Protein AF-A0A1T1ZXV3-F1 (afdb_monomer_lite)

Secondary structure (DSSP, 8-state):
--------TTS----SS-GGGEEEHHHHHHTT--HHHHHHH--S-SEEE--TT-TTSPPEEEEEHHHHHHHHTSHHHHHHHHHHHHHHHHHHHHHHHHHHHH-GGG--HHHHHHHHHHHHHHHHHHHHHHHHT--

Foldseek 3Di:
DDPPPDDDPPDQFDWPDDPVQKDFPVNCVVVQDDPVNCCPQVVDAPGWAADPVDNPDGTTGIHGPVSVVVSCPDPVNVVVSVVSVVVVVVVVVVVVVVVCVVDPVNADPVNVVVVVVVVVVVVVVVVVVVVVVPD

pLDDT: mean 82.13, std 16.24, range [34.53, 96.88]

Sequence (135 aa):
MKQRLTYQRGCKHMPKHQFDDLLSRQDLLARGWTDTLIKRHLPDPDDFRDNPHYKSGPPRKFWLITRVAEVETRDEVVDAMAKIAARREARDAKKRANKTYENPDMWTPERIARFESARKALAKWRAERAQGASQ

Structure (mmCIF, N/CA/C/O backbone):
data_AF-A0A1T1ZXV3-F1
#
_entry.id   AF-A0A1T1ZXV3-F1
#
loop_
_atom_site.group_PDB
_atom_site.id
_atom_site.type_symbol
_atom_site.label_atom_id
_atom_site.label_alt_id
_atom_site.label_comp_id
_atom_site.label_asym_id
_atom_site.label_entity_id
_atom_site.label_seq_id
_atom_site.pdbx_PDB_ins_code
_atom_site.Cartn_x
_atom_site.Cartn_y
_atom_site.Cartn_z
_atom_site.occupancy
_atom_site.B_iso_or_equiv
_atom_site.auth_seq_id
_atom_site.auth_comp_id
_atom_site.auth_asym_id
_atom_site.auth_atom_id
_atom_site.pdbx_PDB_model_num
ATOM 1 N N . MET A 1 1 ? 21.677 -15.665 -15.304 1.00 34.53 1 MET A N 1
ATOM 2 C CA . MET A 1 1 ? 22.654 -14.749 -14.671 1.00 34.53 1 MET A CA 1
ATOM 3 C C . MET A 1 1 ? 21.893 -13.559 -14.097 1.00 34.53 1 MET A C 1
ATOM 5 O O . MET A 1 1 ? 21.247 -12.864 -14.866 1.00 34.53 1 MET A O 1
ATOM 9 N N . LYS A 1 2 ? 21.867 -13.357 -12.771 1.00 35.97 2 LYS A N 1
ATOM 10 C CA . L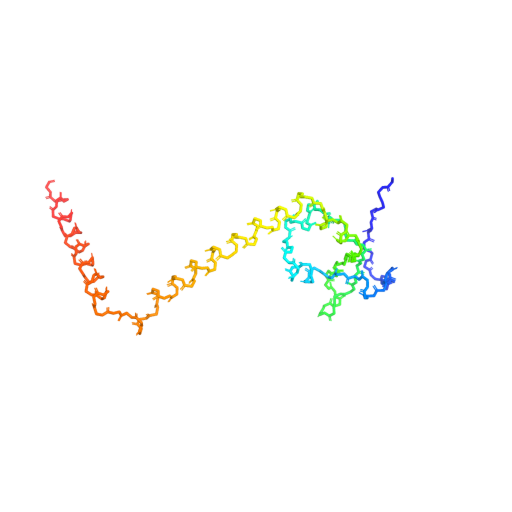YS A 1 2 ? 21.155 -12.220 -12.156 1.00 35.97 2 LYS A CA 1
ATOM 11 C C . LYS A 1 2 ? 22.118 -11.037 -12.060 1.00 35.97 2 LYS A C 1
ATOM 13 O O . LYS A 1 2 ? 23.042 -11.076 -11.251 1.00 35.97 2 LYS A O 1
ATOM 18 N N . GLN A 1 3 ? 21.941 -10.028 -12.912 1.00 36.94 3 GLN A N 1
ATOM 19 C CA . GLN A 1 3 ? 22.730 -8.799 -12.844 1.00 36.94 3 GLN A CA 1
ATOM 20 C C . GLN A 1 3 ? 22.369 -8.059 -11.552 1.00 36.94 3 GLN A C 1
ATOM 22 O O . GLN A 1 3 ? 21.280 -7.512 -11.409 1.00 36.94 3 GLN A O 1
ATOM 27 N N . ARG A 1 4 ? 23.275 -8.085 -10.575 1.00 34.84 4 ARG A N 1
ATOM 28 C CA . ARG A 1 4 ? 23.144 -7.325 -9.334 1.00 34.84 4 ARG A CA 1
ATOM 29 C C . ARG A 1 4 ? 23.484 -5.867 -9.667 1.00 34.84 4 ARG A C 1
ATOM 31 O O . ARG A 1 4 ? 24.659 -5.532 -9.768 1.00 34.84 4 ARG A O 1
ATOM 38 N N . LEU A 1 5 ? 22.477 -5.015 -9.892 1.00 46.97 5 LEU A N 1
ATOM 39 C CA . LEU A 1 5 ? 22.689 -3.578 -10.115 1.00 46.97 5 LEU A CA 1
ATOM 40 C C . LEU A 1 5 ? 23.203 -2.938 -8.814 1.00 46.97 5 LEU A C 1
ATOM 42 O O . LEU A 1 5 ? 22.437 -2.610 -7.910 1.00 46.97 5 LEU A O 1
ATOM 46 N N . THR A 1 6 ? 24.519 -2.799 -8.685 1.00 45.91 6 THR A N 1
ATOM 47 C CA . THR A 1 6 ? 25.145 -2.091 -7.567 1.00 45.91 6 THR A CA 1
ATOM 48 C C . THR A 1 6 ? 25.192 -0.597 -7.875 1.00 45.91 6 THR A C 1
ATOM 50 O O . THR A 1 6 ? 25.913 -0.175 -8.774 1.00 45.91 6 THR A O 1
ATOM 53 N N . TYR A 1 7 ? 24.438 0.207 -7.124 1.00 51.28 7 TYR A N 1
ATOM 54 C CA . TYR A 1 7 ? 24.532 1.669 -7.154 1.00 51.28 7 TYR A CA 1
ATOM 55 C C . TYR A 1 7 ? 25.899 2.113 -6.605 1.00 51.28 7 TYR A C 1
ATOM 57 O O . TYR A 1 7 ? 26.139 2.044 -5.398 1.00 51.28 7 TYR A O 1
ATOM 65 N N . GLN A 1 8 ? 26.810 2.540 -7.485 1.00 49.94 8 GLN A N 1
ATOM 66 C CA . GLN A 1 8 ? 28.086 3.151 -7.105 1.00 49.94 8 GLN A CA 1
ATOM 67 C C . GLN A 1 8 ? 27.884 4.661 -6.901 1.00 49.94 8 GLN A C 1
ATOM 69 O O . GLN A 1 8 ? 27.564 5.394 -7.835 1.00 49.94 8 GLN A O 1
ATOM 74 N N . ARG A 1 9 ? 28.048 5.128 -5.656 1.00 41.31 9 ARG A N 1
ATOM 75 C CA . ARG A 1 9 ? 27.996 6.557 -5.295 1.00 41.31 9 ARG A CA 1
ATOM 76 C C . ARG A 1 9 ? 29.058 7.333 -6.087 1.00 41.31 9 ARG A C 1
ATOM 78 O O . ARG A 1 9 ? 30.236 7.020 -5.970 1.00 41.31 9 ARG A O 1
ATOM 85 N N . GLY A 1 10 ? 28.643 8.365 -6.825 1.00 46.25 10 GLY A N 1
ATOM 86 C CA . GLY A 1 10 ? 29.541 9.310 -7.512 1.00 46.25 10 GLY A CA 1
ATOM 87 C C . GLY A 1 10 ? 29.525 9.245 -9.043 1.00 46.25 10 GLY A C 1
ATOM 88 O O . GLY A 1 10 ? 29.991 10.181 -9.688 1.00 46.25 10 GLY A O 1
ATOM 89 N N . CYS A 1 11 ? 28.941 8.206 -9.641 1.00 41.59 11 CYS A N 1
ATOM 90 C CA . CYS A 1 11 ? 28.726 8.145 -11.086 1.00 41.59 11 CYS A CA 1
ATOM 91 C C . CYS A 1 11 ? 27.399 8.833 -11.428 1.00 41.59 11 CYS A C 1
ATOM 93 O O . CYS A 1 11 ? 26.374 8.498 -10.841 1.00 41.59 11 CYS A O 1
ATOM 95 N N . LYS A 1 12 ? 27.402 9.784 -12.374 1.00 52.16 12 LYS A N 1
ATOM 96 C CA . LYS A 1 12 ? 26.168 10.340 -12.955 1.00 52.16 12 LYS A CA 1
ATOM 97 C C . LYS A 1 12 ? 25.344 9.161 -13.475 1.00 52.16 12 LYS A C 1
ATOM 99 O O . LYS A 1 12 ? 25.751 8.535 -14.452 1.00 52.16 12 LYS A O 1
ATOM 104 N N . HIS A 1 13 ? 24.254 8.804 -12.797 1.00 57.91 13 HIS A N 1
ATOM 105 C CA . HIS A 1 13 ? 23.432 7.682 -13.235 1.00 57.91 13 HIS A CA 1
ATOM 106 C C . HIS A 1 13 ? 22.809 8.045 -14.582 1.00 57.91 13 HIS A C 1
ATOM 108 O O . HIS A 1 13 ? 21.994 8.964 -14.667 1.00 57.91 13 HIS A O 1
ATOM 114 N N . MET A 1 14 ? 23.231 7.358 -15.642 1.00 61.81 14 MET A N 1
ATOM 115 C CA . MET A 1 14 ? 22.634 7.524 -16.960 1.00 61.81 14 MET A CA 1
ATOM 116 C C . MET A 1 14 ? 21.278 6.812 -16.957 1.00 61.81 14 MET A C 1
ATOM 118 O O . MET A 1 14 ? 21.245 5.600 -16.722 1.00 61.81 14 MET A O 1
ATOM 122 N N . PRO A 1 15 ? 20.166 7.533 -17.184 1.00 67.94 15 PRO A N 1
ATOM 123 C CA . PRO A 1 15 ? 18.852 6.912 -17.231 1.00 67.94 15 PRO A CA 1
ATOM 124 C C . PRO A 1 15 ? 18.823 5.889 -18.366 1.00 67.94 15 PRO A C 1
ATOM 126 O O . PRO A 1 15 ? 19.190 6.196 -19.500 1.00 67.94 15 PRO A O 1
ATOM 129 N N . LYS A 1 16 ? 18.408 4.661 -18.049 1.00 72.44 16 LYS A N 1
ATOM 130 C CA . LYS A 1 16 ? 18.337 3.564 -19.030 1.00 72.44 16 LYS A CA 1
ATOM 131 C C . LYS A 1 16 ? 17.080 3.628 -19.894 1.00 72.44 16 LYS A C 1
ATOM 133 O O . LYS A 1 16 ? 17.062 3.087 -20.993 1.00 72.44 16 LYS A O 1
ATOM 138 N N . HIS A 1 17 ? 16.045 4.285 -19.380 1.00 82.38 17 HIS A N 1
ATOM 139 C CA . HIS A 1 17 ? 14.728 4.404 -19.997 1.00 82.38 17 HIS A CA 1
ATOM 140 C C . HIS A 1 17 ? 14.262 5.861 -19.969 1.00 82.38 17 HIS A C 1
ATOM 142 O O . HIS A 1 17 ? 14.707 6.641 -19.116 1.00 82.38 17 HIS A O 1
ATOM 148 N N . GLN A 1 18 ? 13.364 6.234 -20.884 1.00 84.00 18 GLN A N 1
ATOM 149 C CA . GLN A 1 18 ? 12.728 7.553 -20.856 1.00 84.00 18 GLN A CA 1
ATOM 150 C C . GLN A 1 18 ? 11.870 7.689 -19.592 1.00 84.00 18 GLN A C 1
ATOM 152 O O . GLN A 1 18 ? 11.413 6.696 -19.032 1.00 84.00 18 GLN A O 1
ATOM 157 N N . PHE A 1 19 ? 11.709 8.912 -19.076 1.00 80.06 19 PHE A N 1
ATOM 158 C CA . PHE A 1 19 ? 10.950 9.110 -17.830 1.00 80.06 19 PHE A CA 1
ATOM 159 C C . PHE A 1 19 ? 9.468 8.761 -17.997 1.00 80.06 19 PHE A C 1
ATOM 161 O O . PHE A 1 19 ? 8.874 8.225 -17.069 1.00 80.06 19 PHE A O 1
ATOM 168 N N . ASP A 1 20 ? 8.921 8.998 -19.188 1.00 88.56 20 ASP A N 1
ATOM 169 C CA . ASP A 1 20 ? 7.511 8.758 -19.503 1.00 88.56 20 ASP A CA 1
ATOM 170 C C . ASP A 1 20 ? 7.144 7.266 -19.492 1.00 88.56 20 ASP A C 1
ATOM 172 O O . ASP A 1 20 ? 5.982 6.925 -19.303 1.00 88.56 20 ASP A O 1
ATOM 176 N N . ASP A 1 21 ? 8.138 6.379 -19.605 1.00 92.62 21 ASP A N 1
ATOM 177 C CA . ASP A 1 21 ? 7.962 4.923 -19.556 1.00 92.62 21 ASP A CA 1
ATOM 178 C C . ASP A 1 21 ? 8.098 4.349 -18.137 1.00 92.62 21 ASP A C 1
ATOM 180 O O . ASP A 1 21 ? 8.016 3.132 -17.938 1.00 92.62 21 ASP A O 1
ATOM 184 N N . LEU A 1 22 ? 8.348 5.199 -17.137 1.00 93.19 22 LEU A N 1
ATOM 185 C CA . LEU A 1 22 ? 8.689 4.791 -15.781 1.00 93.19 22 LEU A CA 1
ATOM 186 C C . LEU A 1 22 ? 7.647 5.260 -14.765 1.00 93.19 22 LEU A C 1
ATOM 188 O O . LEU A 1 22 ? 7.244 6.416 -14.722 1.00 93.19 22 LEU A O 1
ATOM 192 N N . LEU A 1 23 ? 7.296 4.362 -13.852 1.00 95.25 23 LEU A N 1
ATOM 193 C CA . LEU A 1 23 ? 6.508 4.655 -12.664 1.00 95.25 23 LEU A CA 1
ATOM 194 C C . LEU A 1 23 ? 7.429 4.749 -11.460 1.00 95.25 23 LEU A C 1
ATOM 196 O O . LEU A 1 23 ? 8.228 3.849 -11.182 1.00 95.25 23 LEU A O 1
ATOM 200 N N . SER A 1 24 ? 7.295 5.832 -10.705 1.00 94.19 24 SER A N 1
ATOM 201 C CA . SER A 1 24 ? 7.889 5.928 -9.382 1.00 94.19 24 SER A CA 1
ATOM 202 C C . SER A 1 24 ? 7.097 5.090 -8.378 1.00 94.19 24 SER A C 1
ATOM 204 O O . SER A 1 24 ? 5.957 4.675 -8.604 1.00 94.19 24 SER A O 1
ATOM 206 N N . ARG A 1 25 ? 7.667 4.902 -7.183 1.00 94.50 25 ARG A N 1
ATOM 207 C CA . ARG A 1 25 ? 6.929 4.278 -6.077 1.00 94.50 25 ARG A CA 1
ATOM 208 C C . ARG A 1 25 ? 5.624 5.021 -5.764 1.00 94.50 25 ARG A C 1
ATOM 210 O O . ARG A 1 25 ? 4.653 4.374 -5.395 1.00 94.50 25 ARG A O 1
ATOM 217 N N . GLN A 1 26 ? 5.600 6.352 -5.859 1.00 93.62 26 GLN A N 1
ATOM 218 C CA . GLN A 1 26 ? 4.387 7.126 -5.573 1.00 93.62 26 GLN A CA 1
ATOM 219 C C . GLN A 1 26 ? 3.296 6.858 -6.612 1.00 93.62 26 GLN A C 1
ATOM 221 O O . GLN A 1 26 ? 2.143 6.676 -6.227 1.00 93.62 26 GLN A O 1
ATOM 226 N N . ASP A 1 27 ? 3.670 6.716 -7.883 1.00 95.44 27 ASP A N 1
ATOM 227 C CA . ASP A 1 27 ? 2.726 6.401 -8.961 1.00 95.44 27 ASP A CA 1
ATOM 228 C C . ASP A 1 27 ? 2.123 5.003 -8.779 1.00 95.44 27 ASP A C 1
ATOM 230 O O . ASP A 1 27 ? 0.913 4.821 -8.903 1.00 95.44 27 ASP A O 1
ATOM 234 N N . LEU A 1 28 ? 2.937 4.019 -8.375 1.00 96.81 28 LEU A N 1
ATOM 235 C CA . LEU A 1 28 ? 2.443 2.684 -8.019 1.00 96.81 28 LEU A CA 1
ATOM 236 C C . LEU A 1 28 ? 1.440 2.743 -6.859 1.00 96.81 28 LEU A C 1
ATOM 238 O O . LEU A 1 28 ? 0.368 2.141 -6.926 1.00 96.81 28 LEU A O 1
ATOM 242 N N . LEU A 1 29 ? 1.753 3.491 -5.795 1.00 95.38 29 LEU A N 1
ATOM 243 C CA . LEU A 1 29 ? 0.838 3.650 -4.660 1.00 95.38 29 LEU A CA 1
ATOM 244 C C . LEU A 1 29 ? -0.490 4.303 -5.072 1.00 95.38 29 LEU A C 1
ATOM 246 O O . LEU A 1 29 ? -1.539 3.891 -4.571 1.00 95.38 29 LEU A O 1
ATOM 250 N N . ALA A 1 30 ? -0.455 5.282 -5.982 1.00 94.25 30 ALA A N 1
ATOM 251 C CA . ALA A 1 30 ? -1.650 5.921 -6.531 1.00 94.25 30 ALA A CA 1
ATOM 252 C C . ALA A 1 30 ? -2.515 4.932 -7.332 1.00 94.25 30 ALA A C 1
ATOM 254 O O . ALA A 1 30 ? -3.739 4.982 -7.248 1.00 94.25 30 ALA A O 1
ATOM 255 N N . ARG A 1 31 ? -1.889 3.965 -8.012 1.00 93.88 31 ARG A N 1
ATOM 256 C CA . ARG A 1 31 ? -2.562 2.845 -8.697 1.00 93.88 31 ARG A CA 1
ATOM 257 C C . ARG A 1 31 ? -3.083 1.749 -7.757 1.00 93.88 31 ARG A C 1
ATOM 259 O O . ARG A 1 31 ? -3.595 0.736 -8.212 1.00 93.88 31 ARG A O 1
ATOM 266 N N . GLY A 1 32 ? -2.962 1.918 -6.441 1.00 93.12 32 GLY A N 1
ATOM 267 C CA . GLY A 1 32 ? -3.463 0.956 -5.456 1.00 93.12 32 GLY A CA 1
ATOM 268 C C . GLY A 1 32 ? -2.454 -0.115 -5.042 1.00 93.12 32 GLY A C 1
ATOM 269 O O . GLY A 1 32 ? -2.779 -0.964 -4.205 1.00 93.12 32 GLY A O 1
ATOM 270 N N . TRP A 1 33 ? -1.214 -0.052 -5.534 1.00 96.38 33 TRP A N 1
ATOM 271 C CA . TRP A 1 33 ? -0.153 -0.912 -5.028 1.00 96.38 33 TRP A CA 1
ATOM 272 C C . TRP A 1 33 ? 0.136 -0.631 -3.549 1.00 96.38 33 TRP A C 1
ATOM 274 O O . TRP A 1 33 ? -0.122 0.443 -2.999 1.00 96.38 33 TRP A O 1
ATOM 284 N N . THR A 1 34 ? 0.707 -1.628 -2.880 1.00 96.00 34 THR A N 1
ATOM 285 C CA . THR A 1 34 ? 1.233 -1.497 -1.516 1.00 96.00 34 THR A CA 1
ATOM 286 C C . THR A 1 34 ? 2.691 -1.907 -1.489 1.00 96.00 34 THR A C 1
ATOM 288 O O . THR A 1 34 ? 3.126 -2.679 -2.338 1.00 96.00 34 THR A O 1
ATOM 291 N N . ASP A 1 35 ? 3.443 -1.465 -0.481 1.00 94.81 35 ASP A N 1
ATOM 292 C CA . ASP A 1 35 ? 4.849 -1.862 -0.334 1.00 94.81 35 ASP A CA 1
ATOM 293 C C . ASP A 1 35 ? 5.046 -3.374 -0.326 1.00 94.81 35 ASP A C 1
ATOM 295 O O . ASP A 1 35 ? 6.023 -3.878 -0.872 1.00 94.81 35 ASP A O 1
ATOM 299 N N . THR A 1 36 ? 4.113 -4.103 0.282 1.00 95.62 36 THR A N 1
ATOM 300 C CA . THR A 1 36 ? 4.158 -5.563 0.326 1.00 95.62 36 THR A CA 1
ATOM 301 C C . THR A 1 36 ? 3.940 -6.175 -1.057 1.00 95.62 36 THR A C 1
ATOM 303 O O . THR A 1 36 ? 4.656 -7.107 -1.412 1.00 95.62 36 THR A O 1
ATOM 306 N N . LEU A 1 37 ? 3.014 -5.632 -1.858 1.00 95.94 37 LEU A N 1
ATOM 307 C CA . LEU A 1 37 ? 2.814 -6.074 -3.242 1.00 95.94 37 LEU A CA 1
ATOM 308 C C . LEU A 1 37 ? 4.014 -5.733 -4.124 1.00 95.94 37 LEU A C 1
ATOM 310 O O . LEU A 1 37 ? 4.482 -6.599 -4.857 1.00 95.94 37 LEU A O 1
ATOM 314 N N . ILE A 1 38 ? 4.564 -4.523 -3.994 1.00 96.31 38 ILE A N 1
ATOM 315 C CA . ILE A 1 38 ? 5.755 -4.103 -4.741 1.00 96.31 38 ILE A CA 1
ATOM 316 C C . ILE A 1 38 ? 6.923 -5.036 -4.409 1.00 96.31 38 ILE A C 1
ATOM 318 O O . ILE A 1 38 ? 7.535 -5.595 -5.307 1.00 96.31 38 ILE A O 1
ATOM 322 N N . LYS A 1 39 ? 7.197 -5.298 -3.126 1.00 95.31 39 LYS A N 1
ATOM 323 C CA . LYS A 1 39 ? 8.282 -6.209 -2.721 1.00 95.31 39 LYS A CA 1
ATOM 324 C C . LYS A 1 39 ? 8.095 -7.640 -3.227 1.00 95.31 39 LYS A C 1
ATOM 326 O O . LYS A 1 39 ? 9.087 -8.327 -3.442 1.00 95.31 39 LYS A O 1
ATOM 331 N N . ARG A 1 40 ? 6.851 -8.102 -3.366 1.00 95.88 40 ARG A N 1
ATOM 332 C CA . ARG A 1 40 ? 6.537 -9.476 -3.770 1.00 95.88 40 ARG A CA 1
ATOM 333 C C . ARG A 1 40 ? 6.573 -9.661 -5.286 1.00 95.88 40 ARG A C 1
ATOM 335 O O . ARG A 1 40 ? 7.195 -10.609 -5.747 1.00 95.88 40 ARG A O 1
ATOM 342 N N . HIS A 1 41 ? 5.920 -8.777 -6.037 1.00 95.12 41 HIS A N 1
ATOM 343 C CA . HIS A 1 41 ? 5.720 -8.948 -7.481 1.00 95.12 41 HIS A CA 1
ATOM 344 C C . HIS A 1 41 ? 6.633 -8.047 -8.334 1.00 95.12 41 HIS A C 1
ATOM 346 O O . HIS A 1 41 ? 6.861 -8.340 -9.505 1.00 95.12 41 HIS A O 1
ATOM 352 N N . LEU A 1 42 ? 7.218 -6.995 -7.750 1.00 95.19 42 LEU A N 1
ATOM 353 C CA . LEU A 1 42 ? 8.142 -6.053 -8.399 1.00 95.19 42 LEU A CA 1
ATOM 354 C C . LEU A 1 42 ? 9.426 -5.824 -7.558 1.00 95.19 42 LEU A C 1
ATOM 356 O O . LEU A 1 42 ? 9.776 -4.674 -7.266 1.00 95.19 42 LEU A O 1
ATOM 360 N N . PRO A 1 43 ? 10.137 -6.892 -7.130 1.00 92.75 43 PRO A N 1
ATOM 361 C C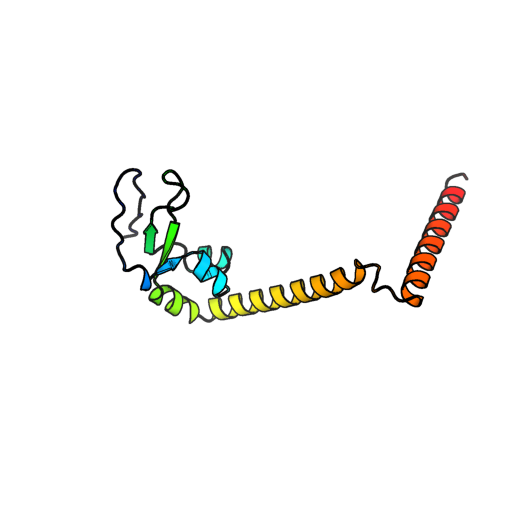A . PRO A 1 43 ? 11.240 -6.777 -6.168 1.00 92.75 43 PRO A CA 1
ATOM 362 C C . PRO A 1 43 ? 12.408 -5.933 -6.691 1.00 92.75 43 PRO A C 1
ATOM 364 O O . PRO A 1 43 ? 12.986 -5.137 -5.946 1.00 92.75 43 PRO A O 1
ATOM 367 N N . ASP A 1 44 ? 12.717 -6.089 -7.978 1.00 91.88 44 ASP A N 1
ATOM 368 C CA . ASP A 1 44 ? 13.818 -5.406 -8.643 1.00 91.88 44 ASP A CA 1
ATOM 369 C C . ASP A 1 44 ? 13.287 -4.211 -9.444 1.00 91.88 44 ASP A C 1
ATOM 371 O O . ASP A 1 44 ? 12.454 -4.423 -10.331 1.00 91.88 44 ASP A O 1
ATOM 375 N N . PRO A 1 45 ? 13.731 -2.977 -9.152 1.00 92.44 45 PRO A N 1
ATOM 376 C CA . PRO A 1 45 ? 13.424 -1.814 -9.977 1.00 92.44 45 PRO A CA 1
ATOM 377 C C . PRO A 1 45 ? 14.217 -1.846 -11.289 1.00 92.44 45 PRO A C 1
ATOM 379 O O . PRO A 1 45 ? 15.337 -2.357 -11.338 1.00 92.44 45 PRO A O 1
ATOM 382 N N . ASP A 1 46 ? 13.634 -1.269 -12.334 1.00 91.94 46 ASP A N 1
ATOM 383 C CA . ASP A 1 46 ? 14.218 -1.225 -13.679 1.00 91.94 46 ASP A CA 1
ATOM 384 C C . ASP A 1 46 ? 15.187 -0.040 -13.837 1.00 91.94 46 ASP A C 1
ATOM 386 O O . ASP A 1 46 ? 16.179 -0.127 -14.564 1.00 91.94 46 ASP A O 1
ATOM 390 N N . ASP A 1 47 ? 14.947 1.050 -13.098 1.00 88.94 47 ASP A N 1
ATOM 391 C CA . ASP A 1 47 ? 15.814 2.225 -13.101 1.00 88.94 47 ASP A CA 1
ATOM 392 C C . ASP A 1 47 ? 15.959 2.846 -11.701 1.00 88.94 47 ASP A C 1
ATOM 394 O O . ASP A 1 47 ? 15.091 2.729 -10.827 1.00 88.94 47 ASP A O 1
ATOM 398 N N . PHE A 1 48 ? 17.082 3.528 -11.489 1.00 88.12 48 PHE A N 1
ATOM 399 C CA . PHE A 1 48 ? 17.364 4.305 -10.286 1.00 88.12 48 PHE A CA 1
ATOM 400 C C . PHE A 1 48 ? 17.655 5.738 -10.699 1.00 88.12 48 PHE A C 1
ATOM 402 O O . PHE A 1 48 ? 18.403 5.951 -11.631 1.00 88.12 48 PHE A O 1
ATOM 409 N N . ARG A 1 49 ? 17.116 6.750 -10.025 1.00 85.12 49 ARG A N 1
ATOM 410 C CA . ARG A 1 49 ? 17.496 8.143 -10.321 1.00 85.12 49 ARG A CA 1
ATOM 411 C C . ARG A 1 49 ? 17.794 8.913 -9.057 1.00 85.12 49 ARG A C 1
ATOM 413 O O . ARG A 1 49 ? 17.307 8.560 -7.982 1.00 85.12 49 ARG A O 1
ATOM 420 N N . ASP A 1 50 ? 18.556 9.987 -9.201 1.00 84.06 50 ASP A N 1
ATOM 421 C CA . ASP A 1 50 ? 18.895 10.855 -8.083 1.00 84.06 50 ASP A CA 1
ATOM 422 C C . ASP A 1 50 ? 17.637 11.381 -7.381 1.00 84.06 50 ASP A C 1
ATOM 424 O O . ASP A 1 50 ? 16.568 11.591 -7.976 1.00 84.06 50 ASP A O 1
ATOM 428 N N . ASN A 1 51 ? 17.761 11.554 -6.068 1.00 83.56 51 ASN A N 1
ATOM 429 C CA . ASN A 1 51 ? 16.701 12.123 -5.260 1.00 83.56 51 ASN A CA 1
ATOM 430 C C . ASN A 1 51 ? 16.740 13.658 -5.379 1.00 83.56 51 ASN A C 1
ATOM 432 O O . ASN A 1 51 ? 17.718 14.263 -4.938 1.00 83.56 51 ASN A O 1
ATOM 436 N N . PRO A 1 52 ? 15.692 14.308 -5.922 1.00 80.56 52 PRO A N 1
ATOM 437 C CA . PRO A 1 52 ? 15.690 15.752 -6.152 1.00 80.56 52 PRO A CA 1
ATOM 438 C C . PRO A 1 52 ? 15.740 16.567 -4.857 1.00 80.56 52 PRO A C 1
ATOM 440 O O . PRO A 1 52 ? 16.191 17.706 -4.876 1.00 80.56 52 PRO A O 1
ATOM 443 N N . HIS A 1 53 ? 15.298 15.997 -3.731 1.00 80.19 53 HIS A N 1
ATOM 444 C CA . HIS A 1 53 ? 15.282 16.700 -2.448 1.00 80.19 53 HIS A CA 1
ATOM 445 C C . HIS A 1 53 ? 16.619 16.617 -1.706 1.00 80.19 53 HIS A C 1
ATOM 447 O O . HIS A 1 53 ? 16.951 17.514 -0.939 1.00 80.19 53 HIS A O 1
ATOM 453 N N . TYR A 1 54 ? 17.395 15.551 -1.928 1.00 83.38 54 TYR A N 1
ATOM 454 C CA . TYR A 1 54 ? 18.630 15.297 -1.191 1.00 83.38 54 TYR A CA 1
ATOM 455 C C . TYR A 1 54 ? 19.682 14.683 -2.108 1.00 83.38 54 TYR A C 1
ATOM 457 O O . TYR A 1 54 ? 19.622 13.496 -2.424 1.00 83.38 54 TYR A O 1
ATOM 465 N N . LYS A 1 55 ? 20.702 15.471 -2.460 1.00 76.00 55 LYS A N 1
ATOM 466 C CA . LYS A 1 55 ? 21.807 15.033 -3.329 1.00 76.00 55 LYS A CA 1
ATOM 467 C C . LYS A 1 55 ? 22.602 13.847 -2.757 1.00 76.00 55 LYS A C 1
ATOM 469 O O . LYS A 1 55 ? 23.136 13.046 -3.512 1.00 76.00 55 LYS A O 1
ATOM 474 N N . SER A 1 56 ? 22.675 13.725 -1.431 1.00 82.31 56 SER A N 1
ATOM 475 C CA . SER A 1 56 ? 23.311 12.604 -0.718 1.00 82.31 56 SER A CA 1
ATOM 476 C C . SER A 1 56 ? 22.325 11.516 -0.273 1.00 82.31 56 SER A C 1
ATOM 478 O O . SER A 1 56 ? 22.731 10.536 0.353 1.00 82.31 56 SER A O 1
ATOM 480 N N . GLY A 1 57 ? 21.032 11.685 -0.565 1.00 79.75 57 GLY A N 1
ATOM 481 C CA . GLY A 1 57 ? 19.996 10.729 -0.201 1.00 79.75 57 GLY A CA 1
ATOM 482 C C . GLY A 1 57 ? 20.062 9.441 -1.029 1.00 79.75 57 GLY A C 1
ATOM 483 O O . GLY A 1 57 ? 20.739 9.383 -2.058 1.00 79.75 57 GLY A O 1
ATOM 484 N N . PRO A 1 58 ? 19.343 8.386 -0.606 1.00 83.69 58 PRO A N 1
ATOM 485 C CA . PRO A 1 58 ? 19.227 7.177 -1.407 1.00 83.69 58 PRO A CA 1
ATOM 486 C C . PRO A 1 58 ? 18.533 7.488 -2.746 1.00 83.69 58 PRO A C 1
ATOM 488 O O . PRO A 1 58 ? 17.577 8.274 -2.765 1.00 83.69 58 PRO A O 1
ATOM 491 N N . PRO A 1 59 ? 18.973 6.867 -3.855 1.00 86.06 59 PRO A N 1
ATOM 492 C CA . PRO A 1 59 ? 18.354 7.060 -5.159 1.00 86.06 59 PRO A CA 1
ATOM 493 C C . PRO A 1 59 ? 16.909 6.552 -5.155 1.00 86.06 59 PRO A C 1
ATOM 495 O O . PRO A 1 59 ? 16.560 5.572 -4.484 1.00 86.06 59 PRO A O 1
ATOM 498 N N . ARG A 1 60 ? 16.054 7.220 -5.926 1.00 89.62 60 ARG A N 1
ATOM 499 C CA . ARG A 1 60 ? 14.666 6.813 -6.141 1.00 89.62 60 ARG A CA 1
ATOM 500 C C . ARG A 1 60 ? 14.607 5.627 -7.091 1.00 89.62 60 ARG A C 1
ATOM 502 O O . ARG A 1 60 ? 15.363 5.562 -8.052 1.00 89.62 60 ARG A O 1
ATOM 509 N N . LYS A 1 61 ? 13.680 4.717 -6.808 1.00 92.00 61 LYS A N 1
ATOM 510 C CA . LYS A 1 61 ? 13.418 3.504 -7.585 1.00 92.00 61 LYS A CA 1
ATOM 511 C C . LYS A 1 61 ? 12.296 3.751 -8.586 1.00 92.00 61 LYS A C 1
ATOM 513 O O . LYS A 1 61 ? 11.298 4.377 -8.216 1.00 92.00 61 LYS A O 1
ATOM 518 N N . PHE A 1 62 ? 12.460 3.216 -9.788 1.00 94.00 62 PHE A N 1
ATOM 519 C CA . PHE A 1 62 ? 11.487 3.283 -10.868 1.00 94.00 62 PHE A CA 1
ATOM 520 C C . PHE A 1 62 ? 11.255 1.904 -11.484 1.00 94.00 62 PHE A C 1
ATOM 522 O O . PHE A 1 62 ? 12.158 1.065 -11.508 1.00 94.00 62 PHE A O 1
ATOM 529 N N . TRP A 1 63 ? 10.041 1.692 -11.981 1.00 95.75 63 TRP A N 1
ATOM 530 C CA . TRP A 1 63 ? 9.607 0.465 -12.643 1.00 95.75 63 TRP A CA 1
ATOM 531 C C . TRP A 1 63 ? 9.009 0.797 -14.004 1.00 95.75 63 TRP A C 1
ATOM 533 O O . TRP A 1 63 ? 8.327 1.810 -14.134 1.00 95.75 63 TRP A O 1
ATOM 543 N N . LEU A 1 64 ? 9.239 -0.043 -15.007 1.00 95.56 64 LEU A N 1
ATOM 544 C CA . LEU A 1 64 ? 8.677 0.156 -16.343 1.00 95.56 64 LEU A CA 1
ATOM 545 C C . LEU A 1 64 ? 7.157 -0.005 -16.337 1.00 95.56 64 LEU A C 1
ATOM 547 O O . LEU A 1 64 ? 6.633 -0.976 -15.787 1.00 95.56 64 LEU A O 1
ATOM 551 N N . ILE A 1 65 ? 6.452 0.908 -17.008 1.00 95.94 65 ILE A N 1
ATOM 552 C CA . ILE A 1 65 ? 4.991 0.854 -17.157 1.00 95.94 65 ILE A CA 1
ATOM 553 C C . ILE A 1 65 ? 4.559 -0.478 -17.773 1.00 95.94 65 ILE A C 1
ATOM 555 O O . ILE A 1 65 ? 3.619 -1.096 -17.280 1.00 95.94 65 ILE A O 1
ATOM 559 N N . THR A 1 66 ? 5.260 -0.937 -18.811 1.00 95.00 66 THR A N 1
ATOM 560 C CA . THR A 1 66 ? 4.957 -2.191 -19.517 1.00 95.00 66 THR A CA 1
ATOM 561 C C . THR A 1 66 ? 5.037 -3.396 -18.585 1.00 95.00 66 THR A C 1
ATOM 563 O O . THR A 1 66 ? 4.080 -4.156 -18.469 1.00 95.00 66 THR A O 1
ATOM 566 N N . ARG A 1 67 ? 6.133 -3.515 -17.829 1.00 95.31 67 ARG A N 1
ATOM 567 C CA . ARG A 1 67 ? 6.324 -4.581 -16.839 1.00 95.31 67 ARG A CA 1
ATOM 568 C C . ARG A 1 67 ? 5.266 -4.536 -15.740 1.00 95.31 67 ARG A C 1
ATOM 570 O O . ARG A 1 67 ? 4.788 -5.578 -15.303 1.00 95.31 67 ARG A O 1
ATOM 577 N N . VAL A 1 68 ? 4.919 -3.344 -15.259 1.00 96.44 68 VAL A N 1
ATOM 578 C CA . VAL A 1 68 ? 3.871 -3.188 -14.242 1.00 96.44 68 VAL A CA 1
ATOM 579 C C . VAL A 1 68 ? 2.529 -3.654 -14.802 1.00 96.44 68 VAL A C 1
ATOM 581 O O . VAL A 1 68 ? 1.861 -4.440 -14.138 1.00 96.44 68 VAL A O 1
ATOM 584 N N . ALA A 1 69 ? 2.183 -3.267 -16.031 1.00 95.62 69 ALA A N 1
ATOM 585 C CA . ALA A 1 69 ? 0.949 -3.688 -16.689 1.00 95.62 69 ALA A CA 1
ATOM 586 C C . ALA A 1 69 ? 0.865 -5.218 -16.852 1.00 95.62 69 ALA A C 1
ATOM 588 O O . ALA A 1 69 ? -0.153 -5.811 -16.514 1.00 95.62 69 ALA A O 1
ATOM 589 N N . GLU A 1 70 ? 1.947 -5.881 -17.270 1.00 96.25 70 GLU A N 1
ATOM 590 C CA . GLU A 1 70 ? 2.012 -7.353 -17.360 1.00 96.25 70 GLU A CA 1
ATOM 591 C C . GLU A 1 70 ? 1.829 -8.058 -16.007 1.00 96.25 70 GLU A C 1
ATOM 593 O O . GLU A 1 70 ? 1.365 -9.197 -15.923 1.00 96.25 70 GLU A O 1
ATOM 598 N N . VAL A 1 71 ? 2.258 -7.419 -14.920 1.00 96.62 71 VAL A N 1
ATOM 599 C CA . VAL A 1 71 ? 2.082 -7.966 -13.574 1.00 96.62 71 VAL A CA 1
ATOM 600 C C . VAL A 1 71 ? 0.662 -7.710 -13.069 1.00 96.62 71 VAL A C 1
ATOM 602 O O . VAL A 1 71 ? 0.098 -8.574 -12.401 1.00 96.62 71 VAL A O 1
ATOM 605 N N . GLU A 1 72 ? 0.066 -6.569 -13.415 1.00 95.50 72 GLU A N 1
ATOM 606 C CA . GLU A 1 72 ? -1.322 -6.228 -13.084 1.00 95.50 72 GLU A CA 1
ATOM 607 C C . GLU A 1 72 ? -2.337 -7.163 -13.753 1.00 95.50 72 GLU A C 1
ATOM 609 O O . GLU A 1 72 ? -3.414 -7.353 -13.202 1.00 95.50 72 GLU A O 1
ATOM 614 N N . THR A 1 73 ? -2.003 -7.811 -14.875 1.00 95.62 73 THR A N 1
ATOM 615 C CA . THR A 1 73 ? -2.886 -8.808 -15.508 1.00 95.62 73 THR A CA 1
ATOM 616 C C . THR A 1 73 ? -2.880 -10.173 -14.818 1.00 95.62 73 THR A C 1
ATOM 618 O O . THR A 1 73 ? -3.616 -11.063 -15.232 1.00 95.62 73 THR A O 1
ATOM 621 N N . ARG A 1 74 ? -2.037 -10.393 -13.803 1.00 96.88 74 ARG A N 1
ATOM 622 C CA . ARG A 1 74 ? -1.978 -11.679 -13.095 1.00 96.88 74 ARG A CA 1
ATOM 623 C C . ARG A 1 74 ? -3.090 -11.756 -12.058 1.00 96.88 74 ARG A C 1
ATOM 625 O O . ARG A 1 74 ? -3.157 -10.901 -11.174 1.00 96.88 74 ARG A O 1
ATOM 632 N N . ASP A 1 75 ? -3.870 -12.833 -12.090 1.00 95.75 75 ASP A N 1
ATOM 633 C CA . ASP A 1 75 ? -5.006 -13.051 -11.181 1.00 95.75 75 ASP A CA 1
ATOM 634 C C . ASP A 1 75 ? -4.633 -12.863 -9.703 1.00 95.75 75 ASP A C 1
ATOM 636 O O . ASP A 1 75 ? -5.340 -12.200 -8.947 1.00 95.75 75 ASP A O 1
ATOM 640 N N . GLU A 1 76 ? -3.462 -13.362 -9.294 1.00 96.00 76 GLU A N 1
ATOM 641 C CA . GLU A 1 76 ? -2.954 -13.225 -7.923 1.00 96.00 76 GLU A CA 1
ATOM 642 C C . GLU A 1 76 ? -2.800 -11.760 -7.471 1.00 96.00 76 GLU A C 1
ATOM 644 O O . GLU A 1 76 ? -3.013 -11.439 -6.297 1.00 96.00 76 GLU A O 1
ATOM 649 N N . VAL A 1 77 ? -2.431 -10.868 -8.395 1.00 95.38 77 VAL A N 1
ATOM 650 C CA . VAL A 1 77 ? -2.215 -9.441 -8.140 1.00 95.38 77 VAL A CA 1
ATOM 651 C C . VAL A 1 77 ? -3.552 -8.718 -8.137 1.00 95.38 77 VAL A C 1
ATOM 653 O O . VAL A 1 77 ? -3.823 -7.973 -7.193 1.00 95.38 77 VAL A O 1
ATOM 656 N N . VAL A 1 78 ? -4.407 -8.998 -9.124 1.00 95.62 78 VAL A N 1
ATOM 657 C CA . VAL A 1 78 ? -5.772 -8.456 -9.217 1.00 95.62 78 VAL A CA 1
ATOM 658 C C . VAL A 1 78 ? -6.551 -8.752 -7.935 1.00 95.62 78 VAL A C 1
ATOM 660 O O . VAL A 1 78 ? -7.044 -7.833 -7.272 1.00 95.62 78 VAL A O 1
ATOM 663 N N . ASP A 1 79 ? -6.573 -10.016 -7.510 1.00 96.31 79 ASP A N 1
ATOM 664 C CA . ASP A 1 79 ? -7.251 -10.454 -6.292 1.00 96.31 79 ASP A CA 1
ATOM 665 C C . ASP A 1 79 ? -6.693 -9.779 -5.040 1.00 96.31 79 ASP A C 1
ATOM 667 O O . ASP A 1 79 ? -7.434 -9.386 -4.129 1.00 96.31 79 ASP A O 1
ATOM 671 N N . ALA A 1 80 ? -5.367 -9.667 -4.950 1.00 96.00 80 ALA A N 1
ATOM 672 C CA . ALA A 1 80 ? -4.728 -9.049 -3.801 1.00 96.00 80 ALA A CA 1
ATOM 673 C C . ALA A 1 80 ? -5.040 -7.549 -3.725 1.00 96.00 80 ALA A C 1
ATOM 675 O O . ALA A 1 80 ? -5.335 -7.043 -2.635 1.00 96.00 80 ALA A O 1
ATOM 676 N N . MET A 1 81 ? -5.026 -6.848 -4.860 1.00 95.38 81 MET A N 1
ATOM 677 C CA . MET A 1 81 ? -5.388 -5.435 -4.951 1.00 95.38 81 MET A CA 1
ATOM 678 C C . MET A 1 81 ? -6.857 -5.215 -4.579 1.00 95.38 81 MET A C 1
ATOM 680 O O . MET A 1 81 ? -7.137 -4.372 -3.721 1.00 95.38 81 MET A O 1
ATOM 684 N N . ALA A 1 82 ? -7.778 -6.030 -5.101 1.00 95.25 82 ALA A N 1
ATOM 685 C CA . ALA A 1 82 ? -9.201 -5.965 -4.762 1.00 95.25 82 ALA A CA 1
ATOM 686 C C . ALA A 1 82 ? -9.450 -6.177 -3.256 1.00 95.25 82 ALA A C 1
ATOM 688 O O . ALA A 1 82 ? -10.141 -5.387 -2.605 1.00 95.25 82 ALA A O 1
ATOM 689 N N . LYS A 1 83 ? -8.809 -7.188 -2.651 1.00 95.38 83 LYS A N 1
ATOM 690 C CA . LYS A 1 83 ? -8.896 -7.452 -1.201 1.00 95.38 83 LYS A CA 1
ATOM 691 C C . LYS A 1 83 ? -8.375 -6.282 -0.367 1.00 95.38 83 LYS A C 1
ATOM 693 O O . LYS A 1 83 ? -8.927 -5.979 0.692 1.00 95.38 83 LYS A O 1
ATOM 698 N N . ILE A 1 84 ? -7.292 -5.635 -0.794 1.00 94.50 84 ILE A N 1
ATOM 699 C CA . ILE A 1 84 ? -6.736 -4.470 -0.094 1.00 94.50 84 ILE A CA 1
ATOM 700 C C . ILE A 1 84 ? -7.672 -3.267 -0.222 1.00 94.50 84 ILE A C 1
ATOM 702 O O . ILE A 1 84 ? -7.913 -2.600 0.786 1.00 94.50 84 ILE A O 1
ATOM 706 N N . ALA A 1 85 ? -8.219 -3.010 -1.411 1.00 93.81 85 ALA A N 1
ATOM 707 C CA . ALA A 1 85 ? -9.174 -1.930 -1.643 1.00 93.81 85 ALA A CA 1
ATOM 708 C C . ALA A 1 85 ? -10.415 -2.081 -0.748 1.00 93.81 85 ALA A C 1
ATOM 710 O O . ALA A 1 85 ? -10.735 -1.169 0.014 1.00 93.81 85 ALA A O 1
ATOM 711 N N . ALA A 1 86 ? -11.020 -3.273 -0.711 1.00 94.62 86 ALA A N 1
ATOM 712 C CA . ALA A 1 86 ? -12.170 -3.559 0.149 1.00 94.62 86 ALA A CA 1
ATOM 713 C C . ALA A 1 86 ? -11.871 -3.319 1.643 1.00 94.62 86 ALA A C 1
ATOM 715 O O . ALA A 1 86 ? -12.675 -2.735 2.372 1.00 94.62 86 ALA A O 1
ATOM 716 N N . ARG A 1 87 ? -10.681 -3.718 2.116 1.00 93.69 87 ARG A N 1
ATOM 717 C CA . ARG A 1 87 ? -10.254 -3.465 3.504 1.00 93.69 87 ARG A CA 1
ATOM 718 C C . ARG A 1 87 ? -10.068 -1.979 3.802 1.00 93.69 87 ARG A C 1
ATOM 720 O O . ARG A 1 87 ? -10.359 -1.556 4.922 1.00 93.69 87 ARG A O 1
ATOM 727 N N . ARG A 1 88 ? -9.558 -1.198 2.843 1.00 91.69 88 ARG A N 1
ATOM 728 C CA . ARG A 1 88 ? -9.395 0.256 2.994 1.00 91.69 88 ARG A CA 1
ATOM 729 C C . ARG A 1 88 ? -10.753 0.933 3.130 1.00 91.69 88 ARG A C 1
ATOM 731 O O . ARG A 1 88 ? -10.944 1.637 4.114 1.00 91.69 88 ARG A O 1
ATOM 738 N N . GLU A 1 89 ? -11.701 0.618 2.253 1.00 92.31 89 GLU A N 1
ATOM 739 C CA . GLU A 1 89 ? -13.065 1.153 2.332 1.00 92.31 89 GLU A CA 1
ATOM 740 C C . GLU A 1 89 ? -13.746 0.802 3.656 1.00 92.31 89 GLU A C 1
ATOM 742 O O . GLU A 1 89 ? -14.266 1.680 4.342 1.00 92.31 89 GLU A O 1
ATOM 747 N N . ALA A 1 90 ? -13.666 -0.458 4.094 1.00 92.31 90 ALA A N 1
ATOM 748 C CA . ALA A 1 90 ? -14.248 -0.870 5.370 1.00 92.31 90 ALA A CA 1
ATOM 749 C C . ALA A 1 90 ? -13.636 -0.117 6.567 1.00 92.31 90 ALA A C 1
ATOM 751 O O . ALA A 1 90 ? -14.342 0.284 7.495 1.00 92.31 90 ALA A O 1
ATOM 752 N N . ARG A 1 91 ? -12.314 0.090 6.563 1.00 92.75 91 ARG A N 1
ATOM 753 C CA . ARG A 1 91 ? -11.623 0.862 7.604 1.00 92.75 91 ARG A CA 1
ATOM 754 C C . ARG A 1 91 ? -12.027 2.334 7.560 1.00 92.75 91 ARG A C 1
ATOM 756 O O . ARG A 1 91 ? -12.271 2.925 8.610 1.00 92.75 91 ARG A O 1
ATOM 763 N N . ASP A 1 92 ? -12.102 2.923 6.376 1.00 90.50 92 ASP A N 1
ATOM 764 C CA . ASP A 1 92 ? -12.407 4.340 6.215 1.00 90.50 92 ASP A CA 1
ATOM 765 C C . ASP A 1 92 ? -13.882 4.619 6.549 1.00 90.50 92 ASP A C 1
ATOM 767 O O . ASP A 1 92 ? -14.174 5.606 7.224 1.00 90.50 92 ASP A O 1
ATOM 771 N N . ALA A 1 93 ? -14.798 3.699 6.231 1.00 89.94 93 ALA A N 1
ATOM 772 C CA . ALA A 1 93 ? -16.183 3.717 6.701 1.00 89.94 93 ALA A CA 1
ATOM 773 C C . ALA A 1 93 ? -16.272 3.673 8.236 1.00 89.94 93 ALA A C 1
ATOM 775 O O . ALA A 1 93 ? -16.955 4.503 8.838 1.00 89.94 93 ALA A O 1
ATOM 776 N N . LYS A 1 94 ? -15.520 2.776 8.894 1.00 87.94 94 LYS A N 1
ATOM 777 C CA . LYS A 1 94 ? -15.434 2.736 10.367 1.00 87.94 94 LYS A CA 1
ATOM 778 C C . LYS A 1 94 ? -14.883 4.036 10.949 1.00 87.94 94 LYS A C 1
ATOM 780 O O . LYS A 1 94 ? -15.405 4.526 11.944 1.00 87.94 94 LYS A O 1
ATOM 785 N N . LYS A 1 95 ? -13.854 4.618 10.327 1.00 87.94 95 LYS A N 1
ATOM 786 C CA . LYS A 1 95 ? -13.270 5.894 10.764 1.00 87.94 95 LYS A CA 1
ATOM 787 C C . LYS A 1 95 ? -14.269 7.044 10.636 1.00 87.94 95 LYS A C 1
ATOM 789 O O . LYS A 1 95 ? -14.368 7.855 11.552 1.00 87.94 95 LYS A O 1
ATOM 794 N N . ARG A 1 96 ? -15.023 7.101 9.532 1.00 83.88 96 ARG A N 1
ATOM 795 C CA . ARG A 1 96 ? -16.105 8.080 9.331 1.00 83.88 96 ARG A CA 1
ATOM 796 C C . ARG A 1 96 ? -17.175 7.928 10.410 1.00 83.88 96 ARG A C 1
ATOM 798 O O . ARG A 1 96 ? -17.502 8.918 11.050 1.00 83.88 96 ARG A O 1
ATOM 805 N N . ALA A 1 97 ? -17.631 6.702 10.671 1.00 77.38 97 ALA A N 1
ATOM 806 C CA . ALA A 1 97 ? -18.586 6.429 11.740 1.00 77.38 97 ALA A CA 1
ATOM 807 C C . ALA A 1 97 ? -18.047 6.879 13.108 1.00 77.38 97 ALA A C 1
ATOM 809 O O . ALA A 1 97 ? -18.737 7.608 13.812 1.00 77.38 97 ALA A O 1
ATOM 810 N N . ASN A 1 98 ? -16.799 6.531 13.454 1.00 77.38 98 ASN A N 1
ATOM 811 C CA . ASN A 1 98 ? -16.183 6.924 14.726 1.00 77.38 98 ASN A CA 1
ATOM 812 C C . ASN A 1 98 ? -16.057 8.447 14.886 1.00 77.38 98 ASN A C 1
ATOM 814 O O . ASN A 1 98 ? -16.369 8.985 15.943 1.00 77.38 98 ASN A O 1
ATOM 818 N N . LYS A 1 99 ? -15.690 9.165 13.818 1.00 70.62 99 LYS A N 1
ATOM 819 C CA . LYS A 1 99 ? -15.620 10.633 13.836 1.00 70.62 99 LYS A CA 1
ATOM 820 C C . LYS A 1 99 ? -16.978 11.275 14.158 1.00 70.62 99 LYS A C 1
ATOM 822 O O . LYS A 1 99 ? -17.029 12.279 14.863 1.00 70.62 99 LYS A O 1
ATOM 827 N N . THR A 1 100 ? -18.080 10.679 13.705 1.00 61.78 100 THR A N 1
ATOM 828 C CA . THR A 1 100 ? -19.443 11.100 14.078 1.00 61.78 100 THR A CA 1
ATOM 829 C C . THR A 1 100 ? -19.753 10.846 15.564 1.00 61.78 100 THR A C 1
ATOM 831 O O . THR A 1 100 ? -20.624 11.498 16.142 1.00 61.78 100 THR A O 1
ATOM 834 N N . TYR A 1 101 ? -19.054 9.916 16.225 1.00 62.28 101 TYR A N 1
ATOM 835 C CA . TYR A 1 101 ? -19.166 9.719 17.673 1.00 62.28 101 TYR A CA 1
ATOM 836 C C . TYR A 1 101 ? -18.372 10.752 18.483 1.00 62.28 101 TYR A C 1
ATOM 838 O O . TYR A 1 101 ? -18.844 11.187 19.530 1.00 62.28 101 TYR A O 1
ATOM 846 N N . GLU A 1 102 ? -17.224 11.193 17.972 1.00 66.44 102 GLU A N 1
ATOM 847 C CA . GLU A 1 102 ? -16.313 12.117 18.660 1.00 66.44 102 GLU A CA 1
ATOM 848 C C . GLU A 1 102 ? -16.717 13.599 18.565 1.00 66.44 102 GLU A C 1
ATOM 850 O O . GLU A 1 102 ? -16.331 14.364 19.441 1.00 66.44 102 GLU A O 1
ATOM 855 N N . ASN A 1 103 ? -17.503 14.020 17.562 1.0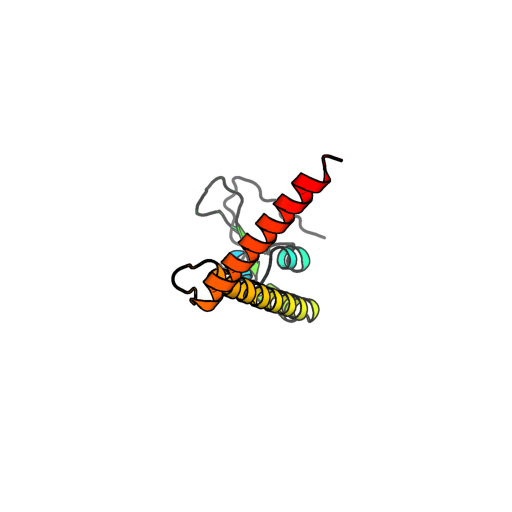0 71.56 103 ASN A N 1
ATOM 856 C CA . ASN A 1 103 ? -17.952 15.417 17.436 1.00 71.56 103 ASN A CA 1
ATOM 857 C C . ASN A 1 103 ? -19.140 15.734 18.381 1.00 71.56 103 ASN A C 1
ATOM 859 O O . ASN A 1 103 ? -20.237 15.236 18.108 1.00 71.56 103 ASN A O 1
ATOM 863 N N . PRO A 1 104 ? -18.975 16.559 19.439 1.00 64.50 104 PRO A N 1
ATOM 864 C CA . PRO A 1 104 ? -20.018 16.831 20.436 1.00 64.50 104 PRO A CA 1
ATOM 865 C C . PRO A 1 104 ? -21.226 17.610 19.895 1.00 64.50 104 PRO A C 1
ATOM 867 O O . PRO A 1 104 ? -22.341 17.373 20.348 1.00 64.50 104 PRO A O 1
ATOM 870 N N . ASP A 1 105 ? -21.037 18.464 18.883 1.00 71.50 105 ASP A N 1
ATOM 871 C CA . ASP A 1 105 ? -22.114 19.280 18.284 1.00 71.50 105 ASP A CA 1
ATOM 872 C C . ASP A 1 105 ? -23.154 18.444 17.520 1.00 71.50 105 ASP A C 1
ATOM 874 O O . ASP A 1 105 ? -24.252 18.906 17.228 1.00 71.50 105 ASP A O 1
ATOM 878 N N . MET A 1 106 ? -22.823 17.192 17.195 1.00 60.28 106 MET A N 1
ATOM 879 C CA . MET A 1 106 ? -23.715 16.251 16.506 1.00 60.28 106 MET A CA 1
ATOM 880 C C . MET A 1 106 ? -24.362 15.246 17.472 1.00 60.28 106 MET A C 1
ATOM 882 O O . MET A 1 106 ? -24.882 14.210 17.047 1.00 60.28 106 MET A O 1
ATOM 886 N N . TRP A 1 107 ? -24.292 15.489 18.785 1.00 79.00 107 TRP A N 1
ATOM 887 C CA . TRP A 1 107 ? -24.908 14.612 19.779 1.00 79.00 107 TRP A CA 1
ATOM 888 C C . TRP A 1 107 ? -26.380 14.971 19.963 1.00 79.00 107 TRP A C 1
ATOM 890 O O . TRP A 1 107 ? -26.727 16.083 20.344 1.00 79.00 107 TRP A O 1
ATOM 900 N N . THR A 1 108 ? -27.264 14.000 19.737 1.00 78.06 108 THR A N 1
ATOM 901 C CA . THR A 1 108 ? -28.685 14.167 20.050 1.00 78.06 108 THR A CA 1
ATOM 902 C C . THR A 1 108 ? -28.918 14.100 21.569 1.00 78.06 108 THR A C 1
ATOM 904 O O . THR A 1 108 ? -28.164 13.412 22.271 1.00 78.06 108 THR A O 1
ATOM 907 N N . PRO A 1 109 ? -29.976 14.749 22.101 1.00 80.88 109 PRO A N 1
ATOM 908 C CA . PRO A 1 109 ? -30.310 14.701 23.530 1.00 80.88 109 PRO A CA 1
ATOM 909 C C . PRO A 1 109 ? -30.458 13.273 24.081 1.00 80.88 109 PRO A C 1
ATOM 911 O O . PRO A 1 109 ? -29.954 12.956 25.156 1.00 80.88 109 PRO A O 1
ATOM 914 N N . GLU A 1 110 ? -31.062 12.372 23.303 1.00 77.69 110 GLU A N 1
ATOM 915 C CA . GLU A 1 110 ? -31.200 10.947 23.643 1.00 77.69 110 GLU A CA 1
ATOM 916 C C . GLU A 1 110 ? -29.840 10.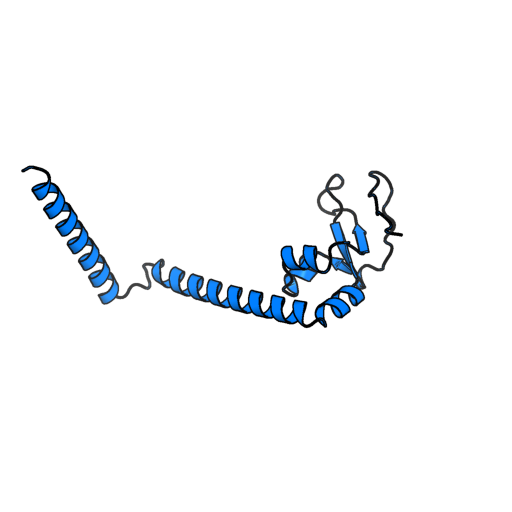252 23.811 1.00 77.69 110 GLU A C 1
ATOM 918 O O . GLU A 1 110 ? -29.657 9.380 24.667 1.00 77.69 110 GLU A O 1
ATOM 923 N N . ARG A 1 111 ? -28.851 10.657 23.008 1.00 73.62 111 ARG A N 1
ATOM 924 C CA . ARG A 1 111 ? -27.502 10.092 23.046 1.00 73.62 111 ARG A CA 1
ATOM 925 C C . ARG A 1 111 ? -26.742 10.547 24.286 1.00 73.62 111 ARG A C 1
ATOM 927 O O . ARG A 1 111 ? -26.097 9.716 24.923 1.00 73.62 111 ARG A O 1
ATOM 934 N N . ILE A 1 112 ? -26.860 11.826 24.651 1.00 78.94 112 ILE A N 1
ATOM 935 C CA . ILE A 1 112 ? -26.308 12.382 25.899 1.00 78.94 112 ILE A CA 1
ATOM 936 C C . ILE A 1 112 ? -26.886 11.620 27.101 1.00 78.94 112 ILE A C 1
ATOM 938 O O . ILE A 1 112 ? -26.129 11.074 27.907 1.00 78.94 112 ILE A O 1
ATOM 942 N N . ALA A 1 113 ? -28.213 11.468 27.156 1.00 81.50 113 ALA A N 1
ATOM 943 C CA . ALA A 1 113 ? -28.906 10.764 28.236 1.00 81.50 113 ALA A CA 1
ATOM 944 C C . ALA A 1 113 ? -28.455 9.297 28.390 1.00 81.50 113 ALA A C 1
ATOM 946 O O . ALA A 1 113 ? -28.285 8.798 29.509 1.00 81.50 113 ALA A O 1
ATOM 947 N N . ARG A 1 114 ? -28.192 8.598 27.276 1.00 78.31 114 ARG A N 1
ATOM 948 C CA . ARG A 1 114 ? -27.660 7.225 27.287 1.00 78.31 114 ARG A CA 1
ATOM 949 C C . ARG A 1 114 ? -26.247 7.153 27.876 1.00 78.31 114 ARG A C 1
ATOM 951 O O . ARG A 1 114 ? -25.968 6.256 28.675 1.00 78.31 114 ARG A O 1
ATOM 958 N N . PHE A 1 115 ? -25.360 8.079 27.509 1.00 78.50 115 PHE A N 1
ATOM 959 C CA . PHE A 1 115 ? -23.995 8.129 28.048 1.00 78.50 115 PHE A CA 1
ATOM 960 C C . PHE A 1 115 ? -23.968 8.463 29.541 1.00 78.50 115 PHE A C 1
ATOM 962 O O . PHE A 1 115 ? -23.221 7.842 30.301 1.00 78.50 115 PHE A O 1
ATOM 969 N N . GLU A 1 116 ? -24.799 9.402 29.983 1.00 82.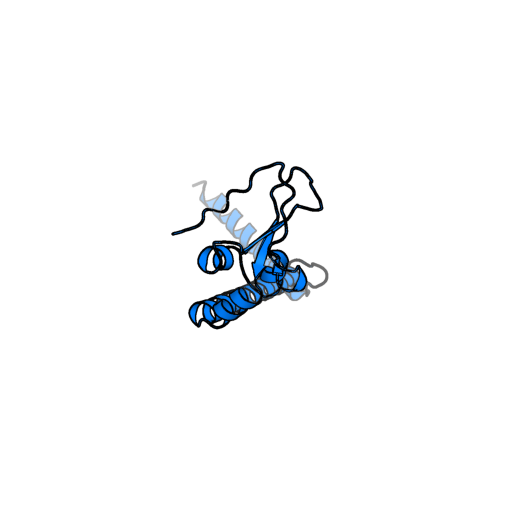50 116 GLU A N 1
ATOM 970 C CA . GLU A 1 116 ? -24.929 9.741 31.400 1.00 82.50 116 GLU A CA 1
ATOM 971 C C . GLU A 1 116 ? -25.467 8.569 32.219 1.00 82.50 116 GLU A C 1
ATOM 973 O O . GLU A 1 116 ? -24.947 8.273 33.296 1.00 82.50 116 GLU A O 1
ATOM 978 N N . SER A 1 117 ? -26.453 7.851 31.679 1.00 81.94 117 SER A N 1
ATOM 979 C CA . SER A 1 117 ? -26.996 6.638 32.297 1.00 81.94 117 SER A CA 1
ATOM 980 C C . SER A 1 117 ? -25.919 5.556 32.460 1.00 81.94 117 SER A C 1
ATOM 982 O O . SER A 1 117 ? -25.790 4.974 33.537 1.00 81.94 117 SER A O 1
ATOM 984 N N . ALA A 1 118 ? -25.076 5.343 31.441 1.00 82.50 118 ALA A N 1
ATOM 985 C CA . ALA A 1 118 ? -23.938 4.422 31.514 1.00 82.50 118 ALA A CA 1
ATOM 986 C C . ALA A 1 118 ? -22.872 4.870 32.537 1.00 82.50 118 ALA A C 1
ATOM 988 O O . ALA A 1 118 ? -22.362 4.041 33.294 1.00 82.50 118 ALA A O 1
ATOM 989 N N . ARG A 1 119 ? -22.564 6.175 32.621 1.00 85.44 119 ARG A N 1
ATOM 990 C CA . ARG A 1 119 ? -21.662 6.729 33.653 1.00 85.44 119 ARG A CA 1
ATOM 991 C C . ARG A 1 119 ? -22.211 6.511 35.060 1.00 85.44 119 ARG A C 1
ATOM 993 O O . ARG A 1 119 ? -21.453 6.105 35.939 1.00 85.44 119 ARG A O 1
ATOM 1000 N N . LYS A 1 120 ? -23.508 6.749 35.272 1.00 88.19 120 LYS A N 1
ATOM 1001 C CA . LYS A 1 120 ? -24.180 6.523 36.562 1.00 88.19 120 LYS A CA 1
ATOM 1002 C C . LYS A 1 120 ? -24.168 5.045 36.950 1.00 88.19 120 LYS A C 1
ATOM 1004 O O . LYS A 1 120 ? -23.827 4.728 38.085 1.00 88.19 120 LYS A O 1
ATOM 1009 N N . ALA A 1 121 ? -24.453 4.143 36.011 1.00 87.50 121 ALA A N 1
ATOM 1010 C CA . ALA A 1 121 ? -24.384 2.702 36.246 1.00 87.50 121 ALA A CA 1
ATOM 1011 C C . ALA A 1 121 ? -22.960 2.236 36.607 1.00 87.50 121 ALA A C 1
ATOM 1013 O O . ALA A 1 121 ? -22.785 1.474 37.554 1.00 87.50 121 ALA A O 1
ATOM 1014 N N . LEU A 1 122 ? -21.932 2.745 35.916 1.00 84.12 122 LEU A N 1
ATOM 1015 C CA . LEU A 1 122 ? -20.534 2.442 36.234 1.00 84.12 122 LEU A CA 1
ATOM 1016 C C . LEU A 1 122 ? -20.120 2.986 37.609 1.00 84.12 122 LEU A C 1
ATOM 1018 O O . LEU A 1 122 ? -19.416 2.304 38.349 1.00 84.12 122 LEU A O 1
ATOM 1022 N N . ALA A 1 123 ? -20.546 4.202 37.961 1.00 88.44 123 ALA A N 1
ATOM 1023 C CA . ALA A 1 123 ? -20.285 4.789 39.274 1.00 88.44 123 ALA A CA 1
ATOM 1024 C C . ALA A 1 123 ? -20.944 3.976 40.397 1.00 88.44 123 ALA A C 1
ATOM 1026 O O . ALA A 1 123 ? -20.296 3.688 41.401 1.00 88.44 123 ALA A O 1
ATOM 1027 N N . LYS A 1 124 ? -22.191 3.539 40.186 1.00 90.94 124 LYS A N 1
ATOM 1028 C CA . LYS A 1 124 ? -22.914 2.647 41.096 1.00 90.94 124 LYS A CA 1
ATOM 1029 C C . LYS A 1 124 ? -22.178 1.316 41.281 1.00 90.94 124 LYS A C 1
ATOM 1031 O O . LYS A 1 124 ? -21.862 0.957 42.407 1.00 90.94 124 LYS A O 1
ATOM 1036 N N . TRP A 1 125 ? -21.811 0.649 40.187 1.00 89.38 125 TRP A N 1
ATOM 1037 C CA . TRP A 1 125 ? -21.064 -0.612 40.233 1.00 89.38 125 TRP A CA 1
ATOM 1038 C C . TRP A 1 125 ? -19.709 -0.475 40.949 1.00 89.38 125 TRP A C 1
ATOM 1040 O O . TRP A 1 125 ? -19.314 -1.344 41.725 1.00 89.38 125 TRP A O 1
ATOM 1050 N N . ARG A 1 126 ? -18.994 0.639 40.730 1.00 88.56 126 ARG A N 1
ATOM 1051 C CA . ARG A 1 126 ? -17.744 0.942 41.449 1.00 88.56 126 ARG A CA 1
ATOM 1052 C C . ARG A 1 126 ? -17.976 1.126 42.951 1.00 88.56 126 ARG A C 1
ATOM 1054 O O . ARG A 1 126 ? -17.169 0.635 43.734 1.00 88.56 126 ARG A O 1
ATOM 1061 N N . ALA A 1 127 ? -19.054 1.804 43.347 1.00 85.19 127 ALA A N 1
ATOM 1062 C CA . ALA A 1 127 ? -19.403 2.018 44.751 1.00 85.19 127 ALA A CA 1
ATOM 1063 C C . ALA A 1 127 ? -19.790 0.708 45.459 1.00 85.19 127 ALA A C 1
ATOM 1065 O O . ALA A 1 127 ? -19.296 0.435 46.549 1.00 85.19 127 ALA A O 1
ATOM 1066 N N . GLU A 1 128 ? -20.595 -0.135 44.811 1.00 85.81 128 GLU A N 1
ATOM 1067 C CA . GLU A 1 128 ? -20.990 -1.455 45.326 1.00 85.81 128 GLU A CA 1
ATOM 1068 C C . GLU A 1 128 ? -19.773 -2.372 45.523 1.00 85.81 128 GLU A C 1
ATOM 1070 O O . GLU A 1 128 ? -19.651 -3.049 46.544 1.00 85.81 128 GLU A O 1
ATOM 1075 N N . ARG A 1 129 ? -18.807 -2.343 44.593 1.00 81.19 129 ARG A N 1
ATOM 1076 C CA . ARG A 1 129 ? -17.555 -3.099 44.747 1.00 81.19 129 ARG A CA 1
ATOM 1077 C C . ARG A 1 129 ? -16.641 -2.582 45.851 1.00 81.19 129 ARG A C 1
ATOM 1079 O O . ARG A 1 129 ? -15.965 -3.389 46.478 1.00 81.19 129 ARG A O 1
ATOM 1086 N N . ALA A 1 130 ? -16.596 -1.272 46.077 1.00 80.31 130 ALA A N 1
ATOM 1087 C CA . ALA A 1 130 ? -15.804 -0.698 47.162 1.00 80.31 130 ALA A CA 1
ATOM 1088 C C . ALA A 1 130 ? -16.359 -1.094 48.542 1.00 80.31 130 ALA A C 1
ATOM 1090 O O . ALA A 1 130 ? -15.589 -1.313 49.470 1.00 80.31 130 ALA A O 1
ATOM 1091 N N . GLN A 1 131 ? -17.681 -1.241 48.662 1.00 70.38 131 GLN A N 1
ATOM 1092 C CA . GLN A 1 131 ? -18.347 -1.654 49.901 1.00 70.38 131 GLN A CA 1
ATOM 1093 C C . GLN A 1 131 ? -18.181 -3.156 50.191 1.00 70.38 131 GLN A C 1
ATOM 1095 O O . GLN A 1 131 ? -18.031 -3.539 51.346 1.00 70.38 131 GLN A O 1
ATOM 1100 N N . GLY A 1 132 ? -18.138 -4.003 49.156 1.00 62.72 132 GLY A N 1
ATOM 1101 C CA . GLY A 1 132 ? -17.923 -5.450 49.300 1.00 62.72 132 GLY A CA 1
ATOM 1102 C C . GLY A 1 132 ? -16.474 -5.885 49.568 1.00 62.72 132 GLY A C 1
ATOM 1103 O O . GLY A 1 132 ? -16.244 -7.054 49.847 1.00 62.72 132 GLY A O 1
ATOM 1104 N N . ALA A 1 133 ? -15.495 -4.979 49.481 1.00 57.47 133 ALA A N 1
ATOM 1105 C CA . ALA A 1 133 ? -14.078 -5.274 49.731 1.00 57.47 133 ALA A CA 1
ATOM 1106 C C . ALA A 1 133 ? -13.652 -5.049 51.199 1.00 57.47 133 ALA A C 1
ATOM 1108 O O . ALA A 1 133 ? -12.467 -5.142 51.507 1.00 57.47 133 ALA A O 1
ATOM 1109 N N . SER A 1 134 ? -14.601 -4.719 52.084 1.00 51.91 134 SER A N 1
ATOM 1110 C CA . SER A 1 134 ? -14.358 -4.367 53.491 1.00 51.91 134 SER A CA 1
ATOM 1111 C C . SER A 1 134 ? -15.013 -5.332 54.499 1.00 51.91 134 SER A C 1
ATOM 1113 O O . SER A 1 134 ? -15.192 -4.949 55.657 1.00 51.91 134 SER A O 1
ATOM 1115 N N . GLN A 1 135 ? -15.387 -6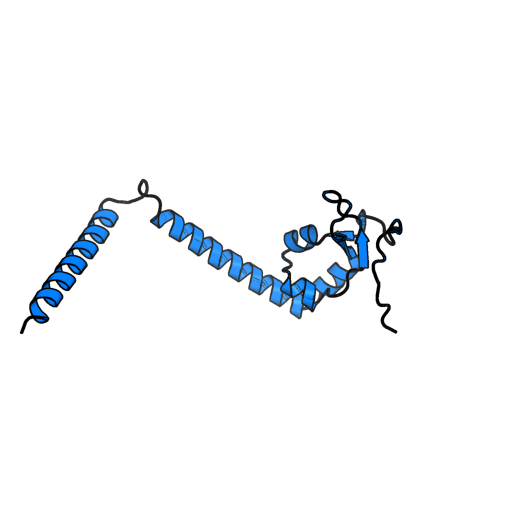.547 54.080 1.00 48.03 135 GLN A N 1
ATOM 1116 C CA . GLN A 1 135 ? -15.890 -7.614 54.960 1.00 48.03 135 GLN A CA 1
ATOM 1117 C C . GLN A 1 135 ? -14.890 -8.759 55.085 1.00 48.03 135 GLN A C 1
ATOM 1119 O O . GLN A 1 135 ? -14.245 -9.083 54.063 1.00 48.03 135 GLN A O 1
#

Radius of gyration: 27.03 Å; chains: 1; bounding box: 61×34×76 Å

=== Feature glossary ===
Legend for the data blocks above and below:

— What the protein is —

The amino-acid sequence is the protein's primary structure: the linear order of residues from the N-terminus to the C-terminus, written in one-letter code. Everything else here — the 3D coordinates, the secondary structure, the domain annotations — is ultimately a consequence of this string.

Database cross-references. InterPro integrates a dozen domain/family signature databases into unified entries with residue-range hits. GO terms attach function/process/location labels with evidence codes. CATH codes position the fold in a four-level structural taxonomy. Organism is the NCBI-taxonomy species name.

— Where its atoms are —

The mmCIF block holds the 3D Cartesian coordinates of each backbone atom (N, Cα, C, O) in ångströms. mmCIF is the PDB's canonical archive format — a tagged-loop text representation of the atomic model.

The six renders are orthographic views along the three Cartesian axes in both directions. Representation (cartoon, sticks, or surface) and color scheme (sequence-rainbow or by-chain) vary across proteins so the training set covers all the common visualization conventions.

— Local backbone conformation —

Secondary structure is the local, repeating backbone conformation. DSSP classifies it into eight states by reading the hydrogen-bond network: three helix types (H, G, I), two β types (E, B), two non-regular types (T, S), and unstructured coil (-).

SS3 is a coarse helix/strand/coil call (letters a/b/c) made by the P-SEA algorithm from inter-Cα distances and dihedrals. It is less detailed than DSSP but needs only Cα positions.

Backbone dihedral angles. Every residue except chain termini has a φ (preceding-C → N → Cα → C) and a ψ (N → Cα → C → next-N). They are reported in degrees following the IUPAC sign convention. Secondary structure is essentially a statement about which (φ, ψ) basin each residue occupies.

— Global shape and packing —

The geometric summary reports three shape descriptors. Rg (radius of gyration) measures how spread out the Cα atoms are about their centre of mass; compact globular proteins have small Rg, elongated or unfolded ones large. Cα contacts (<8 Å, |i−j|>4) count long-range residue pairs in spatial proximity — high for tightly packed folds, near zero for rods or random coil. The bounding-box extents give the protein's footprint along x, y, z in Å.

Solvent accessibility: the surface area of each residue that a 1.4 Å water probe can touch, in Å². When only backbone atoms are present the absolute values are lower than full-atom SASA (side chains contribute most of the area) and are flagged as backbone-only.

Plot images: a contact map (which residues are close in 3D, as an N×N binary image), a Ramachandran scatter (backbone torsion angles, revealing secondary-structure composition at a glance), and — for AlphaFold structures — a PAE heatmap (pairwise prediction confidence).

— Structural neighborhood —

Foldseek's 3Di representation compresses backbone geometry into a per-residue letter drawn from a learned twenty-state alphabet. It captures the tertiary interaction pattern around each residue — which residues are packed against it in space, regardless of where they are in sequence.

Structural nearest neighbors (via Foldseek easy-search vs the PDB). Reported per hit: target PDB id, E-value, and alignment TM-score. A TM-score above ~0.5 is the conventional threshold for 'same fold'.

— Confidence and disorder —

pLDDT (predicted Local Distance Difference Test) is AlphaFold's per-residue confidence score, ranging from 0 to 100. Values above 90 indicate high confidence (typically well-packed cores); 70–90 is confident; 50–70 low confidence; below 50 usually means the region is disordered or the prediction is unreliable there. AlphaFold stores pLDDT in the mmCIF B-factor column.

For experimental (PDB) structures, the B-factor (temperature factor) quantifies the positional spread of each atom in the crystal — a combination of thermal vibration and static disorder — in units of Å². High B-factors mark flexible loops or poorly resolved regions; low B-factors mark the rigid, well-ordered core.

Predicted Aligned Error (PAE) is an AlphaFold confidence matrix: entry (i, j) is the expected error in the position of residue j, in ångströms, when the prediction is superimposed on the true structure at residue i. Low PAE within a block of residues means that block is internally rigid and well-predicted; high PAE between two blocks means their relative placement is uncertain even if each block individually is confident.